Protein AF-A0A2U3KPJ3-F1 (afdb_monomer_lite)

pLDDT: mean 80.99, std 12.24, range [48.0, 96.44]

Foldseek 3Di:
DVVLVVVLVVLLVQLVVLLVQLVVCVVVVVDDDCVSCVSNVSSVVSNVVSVVVVVVCVVDPPPPPPPPPPVVVVVVVVVVVVVVVVVCVVVVVCVVPVDDDPDDDDLEAEQEQDDAQAAHHDPVSVVSVVVVVVVCVVVVNRHYAYDWAHDPNHNDTRHD

Organism: NCBI:txid2043169

Secondary structure (DSSP, 8-state):
-HHHHHHHHHHHHHHHHHHHHHHHHHHTT--S-HHHHHHHHHHHHHHHHHHHHHHHHHHS-TT----S-HHHHHHHHHHHHHHHHHHHHHHHHHHHT-PPPP----SEEEEE---EEBTEEPHHHHHHHHHHHHHHHH-TTSEEEEE----TTBSS----

Structure (mmCIF, N/CA/C/O backbone):
data_AF-A0A2U3KPJ3-F1
#
_entry.id   AF-A0A2U3KPJ3-F1
#
loop_
_atom_site.group_PDB
_atom_site.id
_atom_site.type_symbol
_atom_site.label_atom_id
_atom_site.label_alt_id
_atom_site.label_comp_id
_atom_site.label_asym_id
_atom_site.label_entity_id
_atom_site.label_seq_id
_atom_site.pdbx_PDB_ins_code
_atom_site.Cartn_x
_atom_site.Cartn_y
_atom_site.Cartn_z
_atom_site.occupancy
_atom_site.B_iso_or_equiv
_atom_site.auth_seq_id
_atom_site.auth_comp_id
_atom_site.auth_asym_id
_atom_site.auth_atom_id
_atom_site.pdbx_PDB_model_num
ATOM 1 N N . MET A 1 1 ? 31.734 3.841 -22.818 1.00 54.62 1 MET A N 1
ATOM 2 C CA . MET A 1 1 ? 31.312 2.418 -22.688 1.00 54.62 1 MET A CA 1
ATOM 3 C C . MET A 1 1 ? 30.934 1.977 -21.264 1.00 54.62 1 MET A C 1
ATOM 5 O O . MET A 1 1 ? 30.005 1.186 -21.157 1.00 54.62 1 MET A O 1
ATOM 9 N N . LYS A 1 2 ? 31.587 2.455 -20.186 1.00 59.06 2 LYS A N 1
ATOM 10 C CA . LYS A 1 2 ? 31.315 2.014 -18.794 1.00 59.06 2 LYS A CA 1
ATOM 11 C C . LYS A 1 2 ? 29.914 2.385 -18.261 1.00 59.06 2 LYS A C 1
ATOM 13 O O . LYS A 1 2 ? 29.227 1.516 -17.740 1.00 59.06 2 LYS A O 1
ATOM 18 N N . ILE A 1 3 ? 29.443 3.613 -18.499 1.00 65.12 3 ILE A N 1
ATOM 19 C CA . ILE A 1 3 ? 28.121 4.109 -18.045 1.00 65.12 3 ILE A CA 1
ATOM 20 C C . ILE A 1 3 ? 26.940 3.250 -18.523 1.00 65.12 3 ILE A C 1
ATOM 22 O O . ILE A 1 3 ? 26.064 2.910 -17.736 1.00 65.12 3 ILE A O 1
ATOM 26 N N . ASN A 1 4 ? 26.947 2.804 -19.783 1.00 67.25 4 ASN A N 1
ATOM 27 C CA . ASN A 1 4 ? 25.871 1.959 -20.315 1.00 67.25 4 ASN A CA 1
ATOM 28 C C . ASN A 1 4 ? 25.859 0.549 -19.706 1.00 67.25 4 ASN A C 1
ATOM 30 O O . ASN A 1 4 ? 24.809 -0.086 -19.687 1.00 67.25 4 ASN A O 1
ATOM 34 N N . ARG A 1 5 ? 27.012 0.047 -19.242 1.00 73.19 5 ARG A N 1
ATOM 35 C CA . ARG A 1 5 ? 27.104 -1.236 -18.533 1.00 73.19 5 ARG A CA 1
ATOM 36 C C . ARG A 1 5 ? 26.574 -1.110 -17.106 1.00 73.19 5 ARG A C 1
ATOM 38 O O . ARG A 1 5 ? 25.786 -1.953 -16.698 1.00 73.19 5 ARG A O 1
ATOM 45 N N . ILE A 1 6 ? 26.947 -0.039 -16.406 1.00 78.88 6 ILE A N 1
ATOM 46 C CA . ILE A 1 6 ? 26.490 0.244 -15.036 1.00 78.88 6 ILE A CA 1
ATOM 47 C C . ILE A 1 6 ? 24.970 0.441 -15.008 1.00 78.88 6 ILE A C 1
ATOM 49 O O . ILE A 1 6 ? 24.283 -0.235 -14.251 1.00 78.88 6 ILE A O 1
ATOM 53 N N . LEU A 1 7 ? 24.430 1.279 -15.902 1.00 77.00 7 LEU A N 1
ATOM 54 C CA . LEU A 1 7 ? 22.987 1.520 -15.997 1.00 77.00 7 LEU A CA 1
ATOM 55 C C . LEU A 1 7 ? 22.202 0.229 -16.269 1.00 77.00 7 LEU A C 1
ATOM 57 O O . LEU A 1 7 ? 21.131 0.018 -15.715 1.00 77.00 7 LEU A O 1
ATOM 61 N N . ARG A 1 8 ? 22.740 -0.657 -17.114 1.00 77.88 8 ARG A N 1
ATOM 62 C CA . ARG A 1 8 ? 22.111 -1.948 -17.404 1.00 77.88 8 ARG A CA 1
ATOM 63 C C . ARG A 1 8 ? 22.096 -2.863 -16.181 1.00 77.88 8 ARG A C 1
ATOM 65 O O . ARG A 1 8 ? 21.075 -3.489 -15.925 1.00 77.88 8 ARG A O 1
ATOM 72 N N . GLY A 1 9 ? 23.212 -2.924 -15.452 1.00 82.00 9 GLY A N 1
ATOM 73 C CA . GLY A 1 9 ? 23.305 -3.667 -14.196 1.00 82.00 9 GLY A CA 1
ATOM 74 C C . GLY A 1 9 ? 22.290 -3.168 -13.170 1.00 82.00 9 GLY A C 1
ATOM 75 O O . GLY A 1 9 ? 21.571 -3.976 -12.596 1.00 82.00 9 GLY A O 1
ATOM 76 N N . LEU A 1 10 ? 22.151 -1.846 -13.034 1.00 85.50 10 LEU A N 1
ATOM 77 C CA . LEU A 1 10 ? 21.177 -1.225 -12.136 1.00 85.50 10 LEU A CA 1
ATOM 78 C C . LEU A 1 10 ? 19.729 -1.584 -12.505 1.00 85.50 10 LEU A C 1
ATOM 80 O O . LEU A 1 10 ? 18.964 -1.980 -11.636 1.00 85.50 10 LEU A O 1
ATOM 84 N N . LEU A 1 11 ? 19.355 -1.496 -13.787 1.00 83.56 11 LEU A N 1
ATOM 85 C CA . LEU A 1 11 ? 17.999 -1.838 -14.242 1.00 83.56 11 LEU A CA 1
ATOM 86 C C . LEU A 1 11 ? 17.658 -3.316 -14.013 1.00 83.56 11 LEU A C 1
ATOM 88 O O . LEU A 1 11 ? 16.529 -3.630 -13.651 1.00 83.56 11 LEU A O 1
ATOM 92 N N . LEU A 1 12 ? 18.623 -4.218 -14.221 1.00 86.31 12 LEU A N 1
ATOM 93 C CA . LEU A 1 12 ? 18.435 -5.644 -13.942 1.00 86.31 12 LEU A CA 1
ATOM 94 C C . LEU A 1 12 ? 18.294 -5.900 -12.441 1.00 86.31 12 LEU A C 1
ATOM 96 O O . LEU A 1 12 ? 17.407 -6.641 -12.040 1.00 86.31 12 LEU A O 1
ATOM 100 N N . PHE A 1 13 ? 19.126 -5.258 -11.623 1.00 89.50 13 PHE A N 1
ATOM 101 C CA . PHE A 1 13 ? 19.066 -5.377 -10.170 1.00 89.50 13 PHE A CA 1
ATOM 102 C C . PHE A 1 13 ? 17.726 -4.880 -9.610 1.00 89.50 13 PHE A C 1
ATOM 104 O O . PHE A 1 13 ? 17.060 -5.616 -8.889 1.00 89.50 13 PHE A O 1
ATOM 111 N N . LEU A 1 14 ? 17.283 -3.685 -10.018 1.00 89.12 14 LEU A N 1
ATOM 112 C CA . LEU A 1 14 ? 15.977 -3.136 -9.635 1.00 89.12 14 LEU A CA 1
ATOM 113 C C . LEU A 1 14 ? 14.819 -4.024 -10.106 1.00 89.12 14 LEU A C 1
ATOM 115 O O . LEU A 1 14 ? 13.868 -4.236 -9.362 1.00 89.12 14 LEU A O 1
ATOM 119 N N . GLY A 1 15 ? 14.908 -4.575 -11.321 1.00 88.19 15 GLY A N 1
ATOM 120 C CA . GLY A 1 15 ? 13.882 -5.475 -11.836 1.00 88.19 15 GLY A CA 1
ATOM 121 C C . GLY A 1 15 ? 13.786 -6.793 -11.067 1.00 88.19 15 GLY A C 1
ATOM 122 O O . GLY A 1 15 ? 12.683 -7.256 -10.793 1.00 88.19 15 GLY A O 1
ATOM 123 N N . ILE A 1 16 ? 14.927 -7.371 -10.672 1.00 91.12 16 ILE A N 1
ATOM 124 C CA . ILE A 1 16 ? 14.974 -8.585 -9.844 1.00 91.12 16 ILE A CA 1
ATOM 125 C C . ILE A 1 16 ? 14.373 -8.310 -8.466 1.00 91.12 16 ILE A C 1
ATOM 127 O O . ILE A 1 16 ? 13.559 -9.103 -8.004 1.00 91.12 16 ILE A O 1
ATOM 131 N N . ILE A 1 17 ? 14.721 -7.181 -7.840 1.00 94.00 17 ILE A N 1
ATOM 132 C CA . ILE A 1 17 ? 14.147 -6.784 -6.547 1.00 94.00 17 ILE A CA 1
ATOM 133 C C . ILE A 1 17 ? 12.624 -6.682 -6.635 1.00 94.00 17 ILE A C 1
ATOM 135 O O . ILE A 1 17 ? 11.947 -7.254 -5.792 1.00 94.00 17 ILE A O 1
ATOM 139 N N . GLY A 1 18 ? 12.080 -6.022 -7.663 1.00 89.06 18 GLY A N 1
ATOM 140 C CA . GLY A 1 18 ? 10.627 -5.887 -7.819 1.00 89.06 18 GLY A CA 1
ATOM 141 C C . GLY A 1 18 ? 9.901 -7.227 -7.979 1.00 89.06 18 GLY A C 1
ATOM 142 O O . GLY A 1 18 ? 8.825 -7.418 -7.423 1.00 89.06 18 GLY A O 1
ATOM 143 N N . ILE A 1 19 ? 10.498 -8.186 -8.693 1.00 90.81 19 ILE A N 1
ATOM 144 C CA . ILE A 1 19 ? 9.932 -9.539 -8.829 1.00 90.81 19 ILE A CA 1
ATOM 145 C C . ILE A 1 19 ? 10.010 -10.307 -7.506 1.00 90.81 19 ILE A C 1
ATOM 147 O O . ILE A 1 19 ? 9.049 -10.985 -7.143 1.00 90.81 19 ILE A O 1
ATOM 151 N N . LEU A 1 20 ? 11.136 -10.209 -6.792 1.00 92.75 20 LEU A N 1
ATOM 152 C CA . LEU A 1 20 ? 11.305 -10.854 -5.490 1.00 92.75 20 LEU A CA 1
ATOM 153 C C . LEU A 1 20 ? 10.322 -10.302 -4.457 1.00 92.75 20 LEU A C 1
ATOM 155 O O . LEU A 1 20 ? 9.741 -11.085 -3.720 1.00 92.75 20 LEU A O 1
ATOM 159 N N . ASP A 1 21 ? 10.102 -8.989 -4.440 1.00 90.44 21 ASP A N 1
ATOM 160 C CA . ASP A 1 21 ? 9.124 -8.336 -3.570 1.00 90.44 21 ASP A CA 1
ATOM 161 C C . ASP A 1 21 ? 7.708 -8.883 -3.801 1.00 90.44 21 ASP A C 1
ATOM 163 O O . ASP A 1 21 ? 7.098 -9.421 -2.879 1.00 90.44 21 ASP A O 1
ATOM 167 N N . THR A 1 22 ? 7.229 -8.889 -5.051 1.00 89.62 22 THR A N 1
ATOM 168 C CA . THR A 1 22 ? 5.932 -9.494 -5.400 1.00 89.62 22 THR A CA 1
ATOM 169 C C . THR A 1 22 ? 5.857 -10.968 -5.007 1.00 89.62 22 THR A C 1
ATOM 171 O O . THR A 1 22 ? 4.838 -11.414 -4.482 1.00 89.62 22 THR A O 1
ATOM 174 N N . PHE A 1 23 ? 6.923 -11.739 -5.234 1.00 90.44 23 PHE A N 1
ATOM 175 C CA . PHE A 1 23 ? 6.951 -13.150 -4.861 1.00 90.44 23 PHE A CA 1
ATOM 176 C C . PHE A 1 23 ? 6.851 -13.342 -3.341 1.00 90.44 23 PHE A C 1
ATOM 178 O O . PHE A 1 23 ? 6.066 -14.167 -2.882 1.00 90.44 23 PHE A O 1
ATOM 185 N N . LEU A 1 24 ? 7.581 -12.546 -2.556 1.00 89.31 24 LEU A N 1
ATOM 186 C CA . LEU A 1 24 ? 7.507 -12.570 -1.096 1.00 89.31 24 LEU A CA 1
ATOM 187 C C . LEU A 1 24 ? 6.116 -12.160 -0.599 1.00 89.31 24 LEU A C 1
ATOM 189 O O . LEU A 1 24 ? 5.536 -12.866 0.220 1.00 89.31 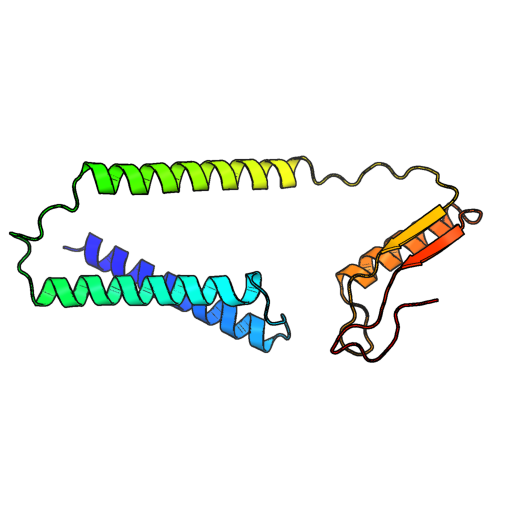24 LEU A O 1
ATOM 193 N N . LEU A 1 25 ? 5.541 -11.078 -1.126 1.00 86.12 25 LEU A N 1
ATOM 194 C CA . LEU A 1 25 ? 4.212 -10.603 -0.728 1.00 86.12 25 LEU A CA 1
ATOM 195 C C . LEU A 1 25 ? 3.108 -11.630 -1.012 1.00 86.12 25 LEU A C 1
ATOM 197 O O . LEU A 1 25 ? 2.187 -11.782 -0.210 1.00 86.12 25 LEU A O 1
ATOM 201 N N . LEU A 1 26 ? 3.214 -12.370 -2.119 1.00 84.69 26 LEU A N 1
ATOM 202 C CA . LEU A 1 26 ? 2.284 -13.456 -2.434 1.00 84.69 26 LEU A CA 1
ATOM 203 C C . LEU A 1 26 ? 2.449 -14.663 -1.496 1.00 84.69 26 LEU A C 1
ATOM 205 O O . LEU A 1 26 ? 1.456 -15.316 -1.185 1.00 84.69 26 LEU A O 1
ATOM 209 N N . LEU A 1 27 ? 3.666 -14.946 -1.016 1.00 85.12 27 LEU A N 1
ATOM 210 C CA . LEU A 1 27 ? 3.920 -16.021 -0.047 1.00 85.12 27 LEU A CA 1
ATOM 211 C C . LEU A 1 27 ? 3.448 -15.675 1.373 1.00 85.12 27 LEU A C 1
ATOM 213 O O . LEU A 1 27 ? 2.994 -16.559 2.094 1.00 85.12 27 LEU A O 1
ATOM 217 N N . TYR A 1 28 ? 3.526 -14.406 1.777 1.00 81.56 28 TYR A N 1
ATOM 218 C CA . TYR A 1 28 ? 3.128 -13.933 3.111 1.00 81.56 28 TYR A CA 1
ATOM 219 C C . TYR A 1 28 ? 1.620 -13.624 3.242 1.00 81.56 28 TYR A C 1
ATOM 221 O O . TYR A 1 28 ? 1.228 -12.824 4.087 1.00 81.56 28 TYR A O 1
ATOM 229 N N . ASN A 1 29 ? 0.756 -14.256 2.436 1.00 65.88 29 ASN A N 1
ATOM 230 C CA . ASN A 1 29 ? -0.702 -14.036 2.428 1.00 65.88 29 ASN A CA 1
ATOM 231 C C . ASN A 1 29 ? -1.138 -12.581 2.137 1.00 65.88 29 ASN A C 1
ATOM 233 O O . ASN A 1 29 ? -2.221 -12.172 2.545 1.00 65.88 29 ASN A O 1
ATOM 237 N N . GLY A 1 30 ? -0.356 -11.793 1.389 1.00 64.31 30 GLY A N 1
ATOM 238 C CA . GLY A 1 30 ? -0.684 -10.391 1.073 1.00 64.31 30 GLY A CA 1
ATOM 239 C C . GLY A 1 30 ? -1.907 -10.180 0.161 1.00 64.31 30 GLY A C 1
ATOM 240 O O . GLY A 1 30 ? -2.270 -9.039 -0.131 1.00 64.31 30 GLY A O 1
ATOM 241 N N . GLY A 1 31 ? -2.543 -11.260 -0.302 1.00 70.19 31 GLY A N 1
ATOM 242 C CA . GLY A 1 31 ? -3.633 -11.215 -1.271 1.00 70.19 31 GLY A CA 1
ATOM 243 C C . GLY A 1 31 ? -3.174 -10.811 -2.678 1.00 70.19 31 GLY A C 1
ATOM 244 O O . GLY A 1 31 ? -2.072 -10.297 -2.903 1.00 70.19 31 GLY A O 1
ATOM 245 N N . VAL A 1 32 ? -4.033 -11.059 -3.667 1.00 78.75 32 VAL A N 1
ATOM 246 C CA . VAL A 1 32 ? -3.783 -10.673 -5.062 1.00 78.75 32 VAL A CA 1
ATOM 247 C C . VAL A 1 32 ? -4.374 -9.288 -5.288 1.00 78.75 32 VAL A C 1
ATOM 249 O O . VAL A 1 32 ? -5.527 -9.145 -5.681 1.00 78.75 32 VAL A O 1
ATOM 252 N N . ASN A 1 33 ? -3.570 -8.264 -5.018 1.00 82.75 33 ASN A N 1
ATOM 253 C CA . ASN A 1 33 ? -3.958 -6.866 -5.113 1.00 82.75 33 ASN A CA 1
ATOM 254 C C . ASN A 1 33 ? -3.026 -6.125 -6.071 1.00 82.75 33 ASN A C 1
ATOM 256 O O . ASN A 1 33 ? -1.911 -6.557 -6.370 1.00 82.75 33 ASN A O 1
ATOM 260 N N . LEU A 1 34 ? -3.461 -4.950 -6.522 1.00 81.94 34 LEU A N 1
ATOM 261 C CA . LEU A 1 34 ? -2.654 -4.097 -7.395 1.00 81.94 34 LEU A CA 1
ATOM 262 C C . LEU A 1 34 ? -1.288 -3.781 -6.765 1.00 81.94 34 LEU A C 1
ATOM 264 O O . LEU A 1 34 ? -0.270 -3.888 -7.439 1.00 81.94 34 LEU A O 1
ATOM 268 N N . GLY A 1 35 ? -1.255 -3.499 -5.458 1.00 80.19 35 GLY A N 1
ATOM 269 C CA . GLY A 1 35 ? -0.017 -3.238 -4.719 1.00 80.19 35 GLY A CA 1
ATOM 270 C C . GLY A 1 35 ? 0.934 -4.436 -4.629 1.00 80.19 35 GLY A C 1
ATOM 271 O O . GLY A 1 35 ? 2.141 -4.232 -4.632 1.00 80.19 35 GLY A O 1
ATOM 272 N N . THR A 1 36 ? 0.423 -5.675 -4.613 1.00 85.00 36 THR A N 1
ATOM 273 C CA . THR A 1 36 ? 1.275 -6.874 -4.537 1.00 85.00 36 THR A CA 1
ATOM 274 C C . THR A 1 36 ? 1.826 -7.276 -5.903 1.00 85.00 36 THR A C 1
ATOM 276 O O . THR A 1 36 ? 2.964 -7.726 -5.993 1.00 85.00 36 THR A O 1
ATOM 279 N N . ILE A 1 37 ? 1.073 -7.062 -6.988 1.00 88.56 37 ILE A N 1
ATOM 280 C CA . ILE A 1 37 ? 1.466 -7.457 -8.353 1.00 88.56 37 ILE A CA 1
ATOM 281 C C . ILE A 1 37 ? 2.336 -6.398 -9.055 1.00 88.56 37 ILE A C 1
ATOM 283 O O . ILE A 1 37 ? 3.203 -6.733 -9.869 1.00 88.56 37 ILE A O 1
ATOM 287 N N . LEU A 1 38 ? 2.099 -5.114 -8.781 1.00 88.19 38 LEU A N 1
ATOM 288 C CA . LEU A 1 38 ? 2.694 -4.003 -9.530 1.00 88.19 38 LEU A CA 1
ATOM 289 C C . LEU A 1 38 ? 4.236 -3.966 -9.495 1.00 88.19 38 LEU A C 1
ATOM 291 O O . LEU A 1 38 ? 4.817 -3.781 -10.572 1.00 88.19 38 LEU A O 1
ATOM 295 N N . PRO A 1 39 ? 4.923 -4.198 -8.356 1.00 89.12 39 PRO A N 1
ATOM 296 C CA . PRO A 1 39 ? 6.388 -4.250 -8.314 1.00 89.12 39 PRO A CA 1
ATOM 297 C C . PRO A 1 39 ? 6.981 -5.292 -9.273 1.00 89.12 39 PRO A C 1
ATOM 299 O O . PRO A 1 39 ? 7.913 -4.991 -10.024 1.00 89.12 39 PRO A O 1
ATOM 3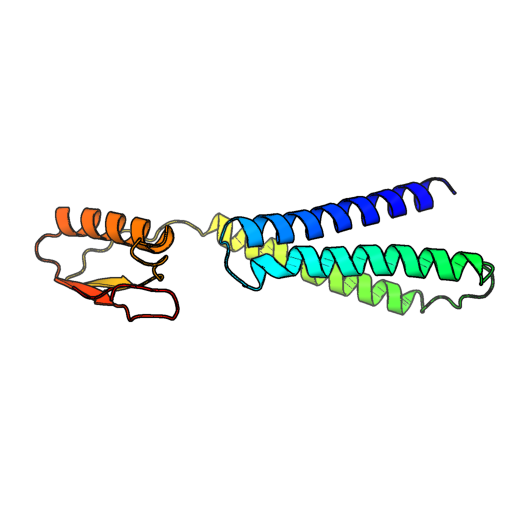02 N N . GLY A 1 40 ? 6.394 -6.489 -9.329 1.00 89.06 40 GLY A N 1
ATOM 303 C CA . GLY A 1 40 ? 6.821 -7.582 -10.197 1.00 89.06 40 GLY A CA 1
ATOM 304 C C . GLY A 1 40 ? 6.555 -7.317 -11.676 1.00 89.06 40 GLY A C 1
ATOM 305 O O . GLY A 1 40 ? 7.419 -7.593 -12.510 1.00 89.06 40 GLY A O 1
ATOM 306 N N . VAL A 1 41 ? 5.409 -6.716 -12.020 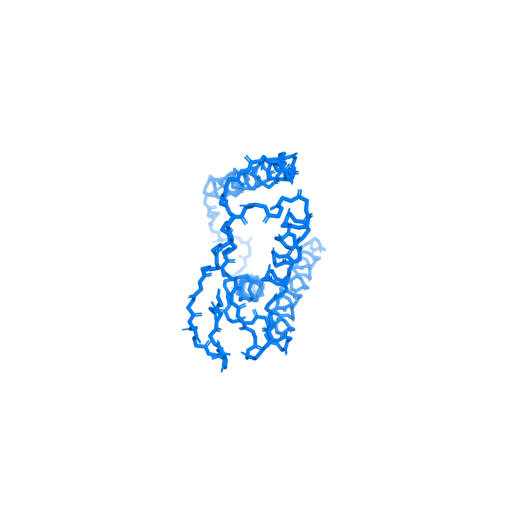1.00 88.12 41 VAL A N 1
ATOM 307 C CA . VAL A 1 41 ? 5.096 -6.318 -13.407 1.00 88.12 41 VAL A CA 1
ATOM 308 C C . VAL A 1 41 ? 6.079 -5.261 -13.903 1.00 88.12 41 VAL A C 1
ATOM 310 O O . VAL A 1 41 ? 6.668 -5.415 -14.977 1.00 88.12 41 VAL A O 1
ATOM 313 N N . VAL A 1 42 ? 6.310 -4.208 -13.113 1.00 88.06 42 VAL A N 1
ATOM 314 C CA . VAL A 1 42 ? 7.290 -3.164 -13.446 1.00 88.06 42 VAL A CA 1
ATOM 315 C C . VAL A 1 42 ? 8.692 -3.768 -13.542 1.00 88.06 42 VAL A C 1
ATOM 317 O O . VAL A 1 42 ? 9.408 -3.502 -14.509 1.00 88.06 42 VAL A O 1
ATOM 320 N N . GLY A 1 43 ? 9.069 -4.640 -12.604 1.00 87.44 43 GLY A N 1
ATOM 321 C CA . GLY A 1 43 ? 10.362 -5.318 -12.612 1.00 87.44 43 GLY A CA 1
ATOM 322 C C . GLY A 1 43 ? 10.587 -6.180 -13.858 1.00 87.44 43 GLY A C 1
ATOM 323 O O . GLY A 1 43 ? 11.638 -6.083 -14.500 1.00 87.44 43 GLY A O 1
ATOM 324 N N . GLY A 1 44 ? 9.575 -6.943 -14.277 1.00 86.50 44 GLY A N 1
ATOM 325 C CA . GLY A 1 44 ? 9.595 -7.725 -15.514 1.00 86.50 44 GLY A CA 1
ATOM 326 C C . GLY A 1 44 ? 9.758 -6.855 -16.764 1.00 86.50 44 GLY A C 1
ATOM 327 O O . GLY A 1 44 ? 10.610 -7.140 -17.612 1.00 86.50 44 GLY A O 1
ATOM 328 N N . LEU A 1 45 ? 9.014 -5.747 -16.858 1.00 86.25 45 LEU A N 1
ATOM 329 C CA . LEU A 1 45 ? 9.136 -4.787 -17.961 1.00 86.25 45 LEU A CA 1
ATOM 330 C C . LEU A 1 45 ? 10.533 -4.151 -18.024 1.00 86.25 45 LEU A C 1
ATOM 332 O O . LEU A 1 45 ? 11.089 -4.004 -19.115 1.00 86.25 45 LEU A O 1
ATOM 336 N N . LEU A 1 46 ? 11.142 -3.827 -16.877 1.00 84.69 46 LEU A N 1
ATOM 337 C CA . LEU A 1 46 ? 12.503 -3.281 -16.812 1.00 84.69 46 LEU A CA 1
ATOM 338 C C . LEU A 1 46 ? 13.556 -4.283 -17.313 1.00 84.69 46 LEU A C 1
ATOM 340 O O . LEU A 1 46 ? 14.455 -3.908 -18.078 1.00 84.69 46 LEU A O 1
ATOM 344 N N . ILE A 1 47 ? 13.437 -5.562 -16.942 1.00 83.75 47 ILE A N 1
ATOM 345 C CA . ILE A 1 47 ? 14.341 -6.629 -17.402 1.00 83.75 47 ILE A CA 1
ATOM 346 C C . ILE A 1 47 ? 14.176 -6.875 -18.906 1.00 83.75 47 ILE A C 1
ATOM 348 O O . ILE A 1 47 ? 15.178 -6.964 -19.631 1.00 83.75 47 ILE A O 1
ATOM 352 N N . LEU A 1 48 ? 12.933 -6.934 -19.394 1.00 80.31 48 LEU A N 1
ATOM 353 C CA . LEU A 1 48 ? 12.621 -7.072 -20.819 1.00 80.31 48 LEU A CA 1
ATOM 354 C C . LEU A 1 48 ? 13.203 -5.903 -21.619 1.00 80.31 48 LEU A C 1
ATOM 356 O O . LEU A 1 48 ? 13.948 -6.119 -22.575 1.00 80.31 48 LEU A O 1
ATOM 360 N N . TRP A 1 49 ? 12.968 -4.663 -21.184 1.00 76.38 49 TRP A N 1
ATOM 361 C CA . TRP A 1 49 ? 13.496 -3.460 -21.831 1.00 76.38 49 TRP A CA 1
ATOM 362 C C . TRP A 1 49 ? 15.032 -3.439 -21.873 1.00 76.38 49 TRP A C 1
ATOM 364 O O . TRP A 1 49 ? 15.643 -3.109 -22.897 1.00 76.38 49 TRP A O 1
ATOM 374 N N . SER A 1 50 ? 15.681 -3.842 -20.776 1.00 73.62 50 SER A N 1
ATOM 375 C CA . SER A 1 50 ? 17.142 -3.965 -20.669 1.00 73.62 50 SER A CA 1
ATOM 376 C C . SER A 1 50 ? 17.720 -5.025 -21.619 1.00 73.62 50 SER A C 1
ATOM 378 O O . SER A 1 50 ? 18.810 -4.848 -22.182 1.00 73.62 50 SER A O 1
ATOM 380 N N . SER A 1 51 ? 16.992 -6.121 -21.829 1.00 70.56 51 SER A N 1
ATOM 381 C CA . SER A 1 51 ? 17.395 -7.241 -22.686 1.00 70.56 51 SER A CA 1
ATOM 382 C C . SER A 1 51 ? 17.165 -6.953 -24.169 1.00 70.56 51 SER A C 1
ATOM 384 O O . SER A 1 51 ? 18.087 -7.130 -24.968 1.00 70.56 51 SER A O 1
ATOM 386 N N . VAL A 1 52 ? 16.007 -6.394 -24.531 1.00 68.88 52 VAL A N 1
ATOM 387 C CA . VAL A 1 52 ? 15.659 -5.992 -25.904 1.00 68.88 52 VAL A CA 1
ATOM 388 C C . VAL A 1 52 ? 16.636 -4.935 -26.423 1.00 68.88 52 VAL A C 1
ATOM 390 O O . VAL A 1 52 ? 17.227 -5.096 -27.490 1.00 68.88 52 VAL A O 1
ATOM 393 N N . LYS A 1 53 ? 16.920 -3.888 -25.638 1.00 67.00 53 LYS A N 1
ATOM 394 C CA . LYS A 1 53 ? 17.853 -2.818 -26.037 1.00 67.00 53 LYS A CA 1
ATOM 395 C C . LYS A 1 53 ? 19.281 -3.321 -26.275 1.00 67.00 53 LYS A C 1
ATOM 397 O O . LYS A 1 53 ? 20.013 -2.756 -27.088 1.00 67.00 53 LYS A O 1
ATOM 402 N N . ALA A 1 54 ? 19.699 -4.364 -25.564 1.00 63.09 54 ALA A N 1
ATOM 403 C CA . ALA A 1 54 ? 21.014 -4.968 -25.736 1.00 63.09 54 ALA A CA 1
ATOM 404 C C . ALA A 1 54 ? 21.074 -5.956 -26.904 1.00 63.09 54 ALA A C 1
ATOM 406 O O . ALA A 1 54 ? 22.085 -5.994 -27.604 1.00 63.09 54 ALA A O 1
ATOM 407 N N . PHE A 1 55 ? 19.996 -6.708 -27.131 1.00 62.25 55 PHE A N 1
ATOM 408 C CA . PHE A 1 55 ? 19.849 -7.602 -28.274 1.00 62.25 55 PHE A CA 1
ATOM 409 C C . PHE A 1 55 ? 19.853 -6.812 -29.591 1.00 62.25 55 PHE A C 1
ATOM 411 O O . PHE A 1 55 ? 20.679 -7.071 -30.463 1.00 62.25 55 PHE A O 1
ATOM 418 N N . PHE A 1 56 ? 19.050 -5.748 -29.687 1.00 58.66 56 PHE A N 1
ATOM 419 C CA . PHE A 1 56 ? 19.018 -4.876 -30.867 1.00 58.66 56 PHE A CA 1
ATOM 420 C C . PHE A 1 56 ? 20.342 -4.135 -31.114 1.00 58.66 56 PHE A C 1
ATOM 422 O O . PHE A 1 56 ? 20.734 -3.959 -32.263 1.00 58.66 56 PHE A O 1
ATOM 429 N N . ARG A 1 57 ? 21.093 -3.765 -30.065 1.00 60.88 57 ARG A N 1
ATOM 430 C CA . ARG A 1 57 ? 22.447 -3.186 -30.208 1.00 60.88 57 ARG A CA 1
ATOM 431 C C . ARG A 1 57 ? 23.478 -4.151 -30.798 1.00 60.88 57 ARG A C 1
ATOM 433 O O . ARG A 1 57 ? 24.486 -3.684 -31.317 1.00 60.88 57 ARG A O 1
ATOM 440 N N . LYS A 1 58 ? 23.264 -5.465 -30.670 1.00 60.06 58 LYS A N 1
ATOM 441 C CA . LYS A 1 58 ? 24.157 -6.494 -31.224 1.00 60.06 58 LYS A CA 1
ATOM 442 C C . LYS A 1 58 ? 23.929 -6.693 -32.727 1.00 60.06 58 LYS A C 1
ATOM 444 O O . LYS A 1 58 ? 24.880 -7.005 -33.431 1.00 60.06 58 LYS A O 1
ATOM 449 N N . PHE A 1 59 ? 22.700 -6.480 -33.200 1.00 57.78 59 PHE A N 1
ATOM 450 C CA . PHE A 1 59 ? 22.312 -6.656 -34.605 1.00 57.78 59 PHE A CA 1
ATOM 451 C C . PHE A 1 59 ? 22.281 -5.352 -35.418 1.00 57.78 59 PHE A C 1
ATOM 453 O O . PHE A 1 59 ? 22.420 -5.400 -36.635 1.00 57.78 59 PHE A O 1
ATOM 460 N N . VAL A 1 60 ? 22.146 -4.186 -34.775 1.00 55.22 60 VAL A N 1
ATOM 461 C CA . VAL A 1 60 ? 22.108 -2.879 -35.451 1.00 55.22 60 VAL A CA 1
ATOM 462 C C . VAL A 1 60 ? 23.301 -2.020 -34.999 1.00 55.22 60 VAL A C 1
ATOM 464 O O . VAL A 1 60 ? 23.315 -1.557 -33.852 1.00 55.22 60 VAL A O 1
ATOM 467 N N . PRO A 1 61 ? 24.305 -1.766 -35.868 1.00 51.62 61 PRO A N 1
ATOM 468 C CA . PRO A 1 61 ? 25.380 -0.826 -35.570 1.00 51.62 61 PRO A CA 1
ATOM 469 C C . PRO A 1 61 ? 24.797 0.560 -35.259 1.00 51.62 61 PRO A C 1
ATOM 471 O O . PRO A 1 61 ? 23.886 1.029 -35.944 1.00 51.62 61 PRO A O 1
ATOM 474 N N . MET A 1 62 ? 25.318 1.223 -34.219 1.00 51.94 62 MET A N 1
ATOM 475 C CA . MET A 1 62 ? 24.865 2.528 -33.701 1.00 51.94 62 MET A CA 1
ATOM 476 C C . MET A 1 62 ? 25.150 3.704 -34.663 1.00 51.94 62 MET A C 1
ATOM 478 O O . MET A 1 62 ? 25.817 4.662 -34.289 1.00 51.94 62 MET A O 1
ATOM 482 N N . GLY A 1 63 ? 24.658 3.635 -35.900 1.00 50.75 63 GLY A N 1
ATOM 483 C CA . GLY A 1 63 ? 24.800 4.681 -36.916 1.00 50.75 63 GLY A CA 1
ATOM 484 C C . GLY A 1 63 ? 23.507 5.059 -37.643 1.00 50.75 63 GLY A C 1
ATOM 485 O O . GLY A 1 63 ? 23.471 6.110 -38.268 1.00 50.75 63 GLY A O 1
ATOM 486 N N . LYS A 1 64 ? 22.435 4.254 -37.567 1.00 48.38 64 LYS A N 1
ATOM 487 C CA . LYS A 1 64 ? 21.155 4.544 -38.254 1.00 48.38 64 LYS A CA 1
ATOM 488 C C . LYS A 1 64 ? 19.912 4.072 -37.492 1.00 48.38 64 LYS A C 1
ATOM 490 O O . LYS A 1 64 ? 18.899 3.740 -38.094 1.00 48.38 64 LYS A O 1
ATOM 495 N N . ILE A 1 65 ? 19.954 4.057 -36.160 1.00 50.34 65 ILE A N 1
ATOM 496 C CA . ILE A 1 65 ? 18.699 4.075 -35.400 1.00 50.34 65 ILE A CA 1
ATOM 497 C C . ILE A 1 65 ? 18.286 5.541 -35.430 1.00 50.34 65 ILE A C 1
ATOM 499 O O . ILE A 1 65 ? 18.876 6.344 -34.706 1.00 50.34 65 ILE A O 1
ATOM 503 N N . GLY A 1 66 ? 17.386 5.913 -36.349 1.00 48.00 66 GLY A N 1
ATOM 504 C CA . GLY A 1 66 ? 16.855 7.274 -36.399 1.00 48.00 66 GLY A CA 1
ATOM 505 C C . GLY A 1 66 ? 16.479 7.680 -34.976 1.00 48.00 66 GLY A C 1
ATOM 506 O O . GLY A 1 66 ? 15.861 6.865 -34.281 1.00 48.00 66 GLY A O 1
ATOM 507 N N . PRO A 1 67 ? 16.922 8.847 -34.473 1.00 50.72 67 PRO A N 1
ATOM 508 C CA . PRO A 1 67 ? 16.534 9.258 -33.142 1.00 50.72 67 PRO A CA 1
ATOM 509 C C . PRO A 1 67 ? 15.015 9.267 -33.161 1.00 50.72 67 PRO A C 1
ATOM 511 O O . PRO A 1 67 ? 14.410 10.052 -33.888 1.00 50.72 67 PRO A O 1
ATOM 514 N N . TRP A 1 68 ? 14.393 8.368 -32.402 1.00 50.44 68 TRP A N 1
ATOM 515 C CA . TRP A 1 68 ? 13.028 8.585 -31.959 1.00 50.44 68 TRP A CA 1
ATOM 516 C C . TRP A 1 68 ? 13.034 10.021 -31.443 1.00 50.44 68 TRP A C 1
ATOM 518 O O . TRP A 1 68 ? 13.873 10.310 -30.582 1.00 50.44 68 TRP A O 1
ATOM 528 N N . SER A 1 69 ? 12.330 10.922 -32.150 1.00 57.75 69 SER A N 1
ATOM 529 C CA . SER A 1 69 ? 12.776 12.316 -32.304 1.00 57.75 69 SER A CA 1
ATOM 530 C C . SER A 1 69 ? 13.205 12.888 -30.957 1.00 57.75 69 SER A C 1
ATOM 532 O O . SER A 1 69 ? 12.569 12.621 -29.936 1.00 57.75 69 SER A O 1
ATOM 534 N N . SER A 1 70 ? 14.306 13.641 -30.907 1.00 60.88 70 SER A N 1
ATOM 535 C CA . SER A 1 70 ? 14.773 14.255 -29.653 1.00 60.88 70 SER A CA 1
ATOM 536 C C . SER A 1 70 ? 13.631 14.944 -28.890 1.00 60.88 70 SER A C 1
ATOM 538 O O . SER A 1 70 ? 13.609 14.882 -27.662 1.00 60.88 70 SER A O 1
ATOM 540 N N . LYS A 1 71 ? 12.645 15.471 -29.633 1.00 68.56 71 LYS A N 1
ATOM 541 C CA . LYS A 1 71 ? 11.357 15.987 -29.160 1.00 68.56 71 LYS A CA 1
ATOM 542 C C . LYS A 1 71 ? 10.459 14.927 -28.507 1.00 68.56 71 LYS A C 1
ATOM 544 O O . LYS A 1 71 ? 10.034 15.137 -27.383 1.00 68.56 71 LYS A O 1
ATOM 549 N N . ALA A 1 72 ? 10.195 13.783 -29.139 1.00 71.50 72 ALA A N 1
ATOM 550 C CA . ALA A 1 72 ? 9.393 12.703 -28.546 1.00 71.50 72 ALA A CA 1
ATOM 551 C C . ALA A 1 72 ? 9.999 12.191 -27.229 1.00 71.50 72 ALA A C 1
ATOM 553 O O . ALA A 1 72 ? 9.294 12.018 -26.237 1.00 71.50 72 ALA A O 1
ATOM 554 N N . ARG A 1 73 ? 11.328 12.032 -27.180 1.00 69.44 73 ARG A N 1
ATOM 555 C CA . ARG A 1 73 ? 12.031 11.667 -25.941 1.00 69.44 73 ARG A CA 1
ATOM 556 C C . ARG A 1 73 ? 11.898 12.743 -24.858 1.00 69.44 73 ARG A C 1
ATOM 558 O O . ARG A 1 73 ? 11.733 12.396 -23.694 1.00 69.44 73 ARG A O 1
ATOM 565 N N . GLN A 1 74 ? 11.987 14.020 -25.230 1.00 72.62 74 GLN A N 1
ATOM 566 C CA . GLN A 1 74 ? 11.770 15.136 -24.305 1.00 72.62 74 GLN A CA 1
ATOM 567 C C . GLN A 1 74 ? 10.339 15.141 -23.770 1.00 72.62 74 GLN A C 1
ATOM 569 O O . GLN A 1 74 ? 10.171 15.217 -22.564 1.00 72.62 74 GLN A O 1
ATOM 574 N N . VAL A 1 75 ? 9.332 14.966 -24.630 1.00 78.62 75 VAL A N 1
ATOM 575 C CA . VAL A 1 75 ? 7.918 14.919 -24.226 1.00 78.62 75 VAL A CA 1
ATOM 576 C C . VAL A 1 75 ? 7.667 13.795 -23.224 1.00 78.62 75 VAL A C 1
ATOM 578 O O . VAL A 1 75 ? 7.093 14.044 -22.170 1.00 78.62 75 VAL A O 1
ATOM 581 N N . VAL A 1 76 ? 8.149 12.579 -23.496 1.00 74.88 76 VAL A N 1
ATOM 582 C CA . VAL A 1 76 ? 7.996 11.447 -22.565 1.00 74.88 76 VAL A CA 1
ATOM 583 C C . VAL A 1 76 ? 8.674 11.733 -21.222 1.00 74.88 76 VAL A C 1
ATOM 585 O O . VAL A 1 76 ? 8.092 11.468 -20.174 1.00 74.88 76 VAL A O 1
ATOM 588 N N . PHE A 1 77 ? 9.882 12.303 -21.236 1.00 75.50 77 PHE A N 1
ATOM 589 C CA . PHE A 1 77 ? 10.592 12.652 -20.004 1.00 75.50 77 PHE A CA 1
ATOM 590 C C . PHE A 1 77 ? 9.886 13.769 -19.223 1.00 75.50 77 PHE A C 1
ATOM 592 O O . PHE A 1 77 ? 9.773 13.682 -18.005 1.00 75.50 77 PHE A O 1
ATOM 599 N N . SER A 1 78 ? 9.368 14.786 -19.913 1.00 79.56 78 SER A N 1
ATOM 600 C CA . SER A 1 78 ? 8.580 15.862 -19.311 1.00 79.56 78 SER A CA 1
ATOM 601 C C . SER A 1 78 ? 7.293 15.334 -18.682 1.00 79.56 78 SER A C 1
ATOM 603 O O . SER A 1 78 ? 7.000 15.689 -17.547 1.00 79.56 78 SER A O 1
ATOM 605 N N . LEU A 1 79 ? 6.559 14.449 -19.363 1.00 80.31 79 LEU A N 1
ATOM 606 C CA . LEU A 1 79 ? 5.352 13.819 -18.815 1.00 80.31 79 LEU A CA 1
ATOM 607 C C . LEU A 1 79 ? 5.663 12.968 -17.581 1.00 80.31 79 LEU A C 1
ATOM 609 O O . LEU A 1 79 ? 4.955 13.063 -16.582 1.00 80.31 79 LEU A O 1
ATOM 613 N N . PHE A 1 80 ? 6.744 12.185 -17.622 1.00 81.19 80 PHE A N 1
ATOM 614 C CA . PHE A 1 80 ? 7.204 11.429 -16.459 1.00 81.19 80 PHE A CA 1
ATOM 615 C C . PHE A 1 80 ? 7.543 12.352 -15.283 1.00 81.19 80 PHE A C 1
ATOM 617 O O . PHE A 1 80 ? 7.129 12.084 -14.161 1.00 81.19 80 PHE A O 1
ATOM 624 N N . LEU A 1 81 ? 8.257 13.455 -15.534 1.00 84.00 81 LEU A N 1
ATOM 625 C CA . LEU A 1 81 ? 8.636 14.405 -14.490 1.00 84.00 81 LEU A CA 1
ATOM 626 C C . LEU A 1 81 ? 7.414 15.108 -13.885 1.00 84.00 81 LEU A C 1
ATOM 628 O O . LEU A 1 81 ? 7.349 15.259 -12.672 1.00 84.00 81 LEU A O 1
ATOM 632 N N . ILE A 1 82 ? 6.430 15.483 -14.708 1.00 91.00 82 ILE A N 1
ATOM 633 C CA . ILE A 1 82 ? 5.151 16.037 -14.240 1.00 91.00 82 ILE A CA 1
ATOM 634 C C . ILE A 1 82 ? 4.422 15.019 -13.358 1.00 91.00 82 ILE A C 1
ATOM 636 O O . ILE A 1 82 ? 3.987 15.367 -12.264 1.00 91.00 82 ILE A O 1
ATOM 640 N N . GLY A 1 83 ? 4.331 13.760 -13.799 1.00 84.56 83 GLY A N 1
ATOM 641 C CA . GLY A 1 83 ? 3.730 12.685 -13.009 1.00 84.56 83 GLY A CA 1
ATOM 642 C C . GLY A 1 83 ? 4.452 12.465 -11.679 1.00 84.56 83 GLY A C 1
ATOM 643 O O . GLY A 1 83 ? 3.803 12.360 -10.644 1.00 84.56 83 GLY A O 1
ATOM 644 N N . LEU A 1 84 ? 5.788 12.477 -11.685 1.00 85.12 84 LEU A N 1
ATOM 645 C CA . LEU A 1 84 ? 6.601 12.343 -10.477 1.00 85.12 84 LEU A CA 1
ATOM 646 C C . LEU A 1 84 ? 6.388 13.514 -9.511 1.00 85.12 84 LEU A C 1
ATOM 648 O O . LEU A 1 84 ? 6.212 13.289 -8.320 1.00 85.12 84 LEU A O 1
ATOM 652 N N . ILE A 1 85 ? 6.373 14.753 -10.011 1.00 93.06 85 ILE A N 1
ATOM 653 C CA . ILE A 1 85 ? 6.091 15.938 -9.189 1.00 93.06 85 ILE A CA 1
ATOM 654 C C . ILE A 1 85 ? 4.683 15.840 -8.600 1.00 93.06 85 ILE A C 1
ATOM 656 O O . ILE A 1 85 ? 4.519 16.036 -7.402 1.00 93.06 85 ILE A O 1
ATOM 660 N N . SER A 1 86 ? 3.680 15.488 -9.410 1.00 94.38 86 SER A N 1
ATOM 661 C CA . SER A 1 86 ? 2.305 15.302 -8.938 1.00 94.38 86 SER A CA 1
ATOM 662 C C . SER A 1 86 ? 2.222 14.239 -7.847 1.00 94.38 86 SER A C 1
ATOM 664 O O . SER A 1 86 ? 1.569 14.465 -6.835 1.00 94.38 86 SER A O 1
ATOM 666 N N . PHE A 1 87 ? 2.889 13.099 -8.033 1.00 91.50 87 PHE A N 1
ATOM 667 C CA . PHE A 1 87 ? 2.941 12.029 -7.042 1.00 91.50 87 PHE A CA 1
ATOM 668 C C . PHE A 1 87 ? 3.571 12.516 -5.732 1.00 91.50 87 PHE A C 1
ATOM 670 O O . PHE A 1 87 ? 2.960 12.384 -4.679 1.00 91.50 87 PHE A O 1
ATOM 677 N N . LEU A 1 88 ? 4.737 13.169 -5.795 1.00 94.38 88 LEU A N 1
ATOM 678 C CA . LEU A 1 88 ? 5.413 13.712 -4.611 1.00 94.38 88 LEU A CA 1
ATOM 679 C C . LEU A 1 88 ? 4.576 14.776 -3.886 1.00 94.38 88 LEU A C 1
ATOM 681 O O . LEU A 1 88 ? 4.589 14.822 -2.660 1.00 94.38 88 LEU A O 1
ATOM 685 N N . VAL A 1 89 ? 3.846 15.620 -4.621 1.00 96.44 89 VAL A N 1
ATOM 686 C CA . VAL A 1 89 ? 2.946 16.625 -4.036 1.00 96.44 89 VAL A CA 1
ATOM 687 C C . VAL A 1 89 ? 1.768 15.956 -3.335 1.00 96.44 89 VAL A C 1
ATOM 689 O O . VAL A 1 89 ? 1.452 16.334 -2.211 1.00 96.44 89 VAL A O 1
ATOM 692 N N . VAL A 1 90 ? 1.127 14.966 -3.962 1.00 94.25 90 VAL A N 1
ATOM 693 C CA . VAL A 1 90 ? -0.012 14.250 -3.369 1.00 94.25 90 VAL A CA 1
ATOM 694 C C . VAL A 1 90 ? 0.426 13.483 -2.123 1.00 94.25 90 VAL A C 1
ATOM 696 O O . VAL A 1 90 ? -0.138 13.704 -1.057 1.00 94.25 90 VAL A O 1
ATOM 699 N N . GLU A 1 91 ? 1.473 12.663 -2.222 1.00 92.88 91 GLU A N 1
ATOM 700 C CA . GLU A 1 91 ? 2.017 11.903 -1.089 1.00 92.88 91 GLU A CA 1
ATOM 701 C C . GLU A 1 91 ? 2.497 12.825 0.037 1.00 92.88 91 GLU A C 1
ATOM 703 O O . GLU A 1 91 ? 2.170 12.619 1.203 1.00 92.88 91 GLU A O 1
ATOM 708 N N . GLY A 1 92 ? 3.220 13.897 -0.304 1.00 94.94 92 GLY A N 1
ATOM 709 C CA . GLY A 1 92 ? 3.670 14.889 0.669 1.00 94.94 92 GLY A CA 1
ATOM 710 C C . GLY A 1 92 ? 2.501 15.550 1.399 1.00 94.94 92 GLY A C 1
ATOM 711 O O . GLY A 1 92 ? 2.543 15.706 2.617 1.00 94.94 92 GLY A O 1
ATOM 712 N N . THR A 1 93 ? 1.431 15.880 0.672 1.00 93.19 93 THR A N 1
ATOM 713 C CA . THR A 1 93 ? 0.200 16.448 1.240 1.00 93.19 93 THR A CA 1
ATOM 714 C C . THR A 1 93 ? -0.479 15.447 2.173 1.00 93.19 93 THR A C 1
ATOM 716 O O . THR A 1 93 ? -0.812 15.803 3.299 1.00 93.19 93 THR A O 1
ATOM 719 N N . ILE A 1 94 ? -0.629 14.187 1.753 1.00 92.50 94 ILE A N 1
ATOM 720 C CA . ILE A 1 94 ? -1.206 13.121 2.585 1.00 92.50 94 ILE A CA 1
ATOM 721 C C . ILE A 1 94 ? -0.421 12.986 3.889 1.00 92.50 94 ILE A C 1
ATOM 723 O O . ILE A 1 94 ? -1.024 12.973 4.954 1.00 92.50 94 ILE A O 1
ATOM 727 N N . ILE A 1 95 ? 0.912 12.950 3.827 1.00 92.19 95 ILE A N 1
ATOM 728 C CA . ILE A 1 95 ? 1.760 12.810 5.016 1.00 92.19 95 ILE A CA 1
ATOM 729 C C . ILE A 1 95 ? 1.618 14.026 5.938 1.00 92.19 95 ILE A C 1
ATOM 731 O O . ILE A 1 95 ? 1.397 13.857 7.137 1.00 92.19 95 ILE A O 1
ATOM 735 N N . ILE A 1 96 ? 1.709 15.246 5.399 1.00 92.62 96 ILE A N 1
ATOM 736 C CA . ILE A 1 96 ? 1.623 16.488 6.187 1.00 92.62 96 ILE A CA 1
ATOM 737 C C . ILE A 1 96 ? 0.266 16.606 6.890 1.00 92.62 96 ILE A C 1
ATOM 739 O O . ILE A 1 96 ? 0.210 16.998 8.055 1.00 92.62 96 ILE A O 1
ATOM 743 N N . TYR A 1 97 ? -0.815 16.240 6.203 1.00 89.19 97 TYR A N 1
ATOM 744 C CA . TYR A 1 97 ? -2.181 16.351 6.713 1.00 89.19 97 TYR A CA 1
ATOM 745 C C . TYR A 1 97 ? -2.739 15.032 7.269 1.00 89.19 97 TYR A C 1
ATOM 747 O O . TYR A 1 97 ? -3.933 14.947 7.529 1.00 89.19 97 TYR A O 1
ATOM 755 N N . SER A 1 98 ? -1.898 14.024 7.526 1.00 85.94 98 SER A N 1
ATOM 756 C CA . SER A 1 98 ? -2.301 12.722 8.099 1.00 85.94 98 SER A CA 1
ATOM 757 C C . SER A 1 98 ? -2.675 12.770 9.590 1.00 85.94 98 SER A C 1
ATOM 759 O O . SER A 1 98 ? -2.681 11.746 10.275 1.00 85.94 98 SER A O 1
ATOM 761 N N . GLN A 1 99 ? -2.976 13.955 10.122 1.00 82.31 99 GLN A N 1
ATOM 762 C CA . GLN A 1 99 ? -3.341 14.111 11.523 1.00 82.31 99 GLN A CA 1
ATOM 763 C C . GLN A 1 99 ? -4.726 13.502 11.772 1.00 82.31 99 GLN A C 1
ATOM 765 O O . GLN A 1 99 ? -5.640 13.736 10.980 1.00 82.31 99 GLN A O 1
ATOM 770 N N . PRO A 1 100 ? -4.906 12.726 12.855 1.00 75.62 100 PRO A N 1
ATOM 771 C CA . PRO A 1 100 ? -6.224 12.245 13.221 1.00 75.62 100 PRO A CA 1
ATOM 772 C C . PRO A 1 100 ? -7.121 13.436 13.559 1.00 75.62 100 PRO A C 1
ATOM 774 O O . PRO A 1 100 ? -6.717 14.321 14.317 1.00 75.62 100 PRO A O 1
ATOM 777 N N . ASP A 1 101 ? -8.338 13.429 13.016 1.00 77.88 101 ASP A N 1
ATOM 778 C CA . ASP A 1 101 ? -9.347 14.422 13.369 1.00 77.88 101 ASP A CA 1
ATOM 779 C C . ASP A 1 101 ? -9.566 14.443 14.890 1.00 77.88 101 ASP A C 1
ATOM 781 O O . ASP A 1 101 ? -9.471 13.395 15.552 1.00 77.88 101 ASP A O 1
ATOM 785 N N . PRO A 1 102 ? -9.852 15.625 15.467 1.00 78.50 102 PRO A N 1
ATOM 786 C CA . PRO A 1 102 ? -10.183 15.719 16.876 1.00 78.50 102 PRO A CA 1
ATOM 787 C C . PRO A 1 102 ? -11.380 14.819 17.174 1.00 78.50 102 PRO A C 1
ATOM 789 O O . PRO A 1 102 ? -12.355 14.771 16.424 1.00 78.50 102 PRO A O 1
ATOM 792 N N . VAL A 1 103 ? -11.294 14.095 18.286 1.00 75.69 103 VAL A N 1
ATOM 793 C CA . VAL A 1 103 ? -12.381 13.236 18.745 1.00 75.69 103 VAL A CA 1
ATOM 794 C C . VAL A 1 103 ? -13.564 14.132 19.111 1.00 75.69 103 VAL A C 1
ATOM 796 O O . VAL A 1 103 ? -13.474 14.926 20.045 1.00 75.69 103 VAL A O 1
ATOM 799 N N . VAL A 1 104 ? -14.651 14.027 18.347 1.00 82.00 104 VAL A N 1
ATOM 800 C CA . VAL A 1 104 ? -15.897 14.761 18.590 1.00 82.00 104 VAL A CA 1
ATOM 801 C C . VAL A 1 104 ? -16.820 13.894 19.442 1.00 82.00 104 VAL A C 1
ATOM 803 O O . VAL A 1 104 ? -16.928 12.685 19.218 1.00 82.00 104 VAL A O 1
ATOM 806 N N . GLU A 1 105 ? -17.490 14.500 20.419 1.00 86.06 105 GLU A N 1
ATOM 807 C CA . GLU A 1 105 ? -18.571 13.830 21.143 1.00 86.06 105 GLU A CA 1
ATOM 808 C C . GLU A 1 105 ? -19.745 13.583 20.191 1.00 86.06 105 GLU A C 1
ATOM 810 O O . GLU A 1 105 ? -20.251 14.506 19.553 1.00 86.06 105 GLU A O 1
ATOM 815 N N . ALA A 1 106 ? -20.154 12.327 20.067 1.00 87.62 106 ALA A N 1
ATOM 816 C CA . ALA A 1 106 ? -21.186 11.889 19.150 1.00 87.62 106 ALA A CA 1
ATOM 817 C C . ALA A 1 106 ? -22.098 10.880 19.849 1.00 87.62 106 ALA A C 1
ATOM 819 O O . ALA A 1 106 ? -21.636 9.969 20.534 1.00 87.62 106 ALA A O 1
ATOM 820 N N . ASP A 1 107 ? -23.404 11.007 19.619 1.00 92.31 107 ASP A N 1
ATOM 821 C CA . ASP A 1 107 ? -24.400 10.072 20.155 1.00 92.31 107 ASP A CA 1
ATOM 822 C C . ASP A 1 107 ? -24.315 8.683 19.503 1.00 92.31 107 ASP A C 1
ATOM 824 O O . ASP A 1 107 ? -24.831 7.704 20.044 1.00 92.31 107 ASP A O 1
ATOM 828 N N . TYR A 1 108 ? -23.686 8.598 18.326 1.00 92.12 108 TYR A N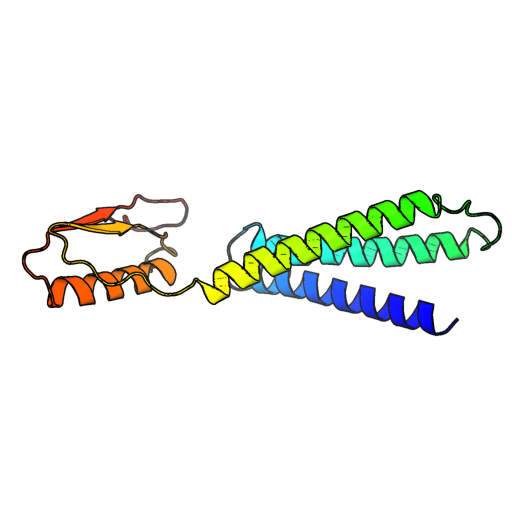 1
ATOM 829 C CA . TYR A 1 108 ? -23.530 7.373 17.552 1.00 92.12 108 TYR A CA 1
ATOM 830 C C . TYR A 1 108 ? -22.088 7.205 17.068 1.00 92.12 108 TYR A C 1
ATOM 832 O O . TYR A 1 108 ? -21.512 8.114 16.471 1.00 92.12 108 TYR A O 1
ATOM 840 N N . LEU A 1 109 ? -21.540 6.007 17.264 1.00 92.06 109 LEU A N 1
ATOM 841 C CA . LEU A 1 109 ? -20.241 5.572 16.759 1.00 92.06 109 LEU A CA 1
ATOM 842 C C . LEU A 1 109 ? -20.456 4.490 15.698 1.00 92.06 109 LEU A C 1
ATOM 844 O O . LEU A 1 109 ? -21.037 3.450 15.993 1.00 92.06 109 LEU A O 1
ATOM 848 N N . ILE A 1 110 ? -19.951 4.692 14.481 1.00 91.94 110 ILE A N 1
ATO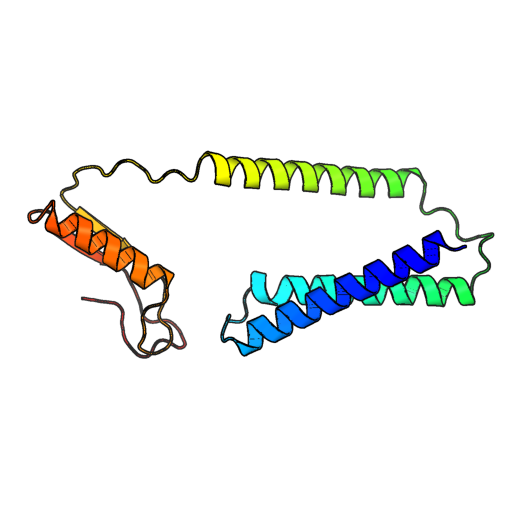M 849 C CA . ILE A 1 110 ? -19.974 3.657 13.438 1.00 91.94 110 ILE A CA 1
ATOM 850 C C . ILE A 1 110 ? -18.569 3.084 13.276 1.00 91.94 110 ILE A C 1
ATOM 852 O O . ILE A 1 110 ? -17.638 3.809 12.926 1.00 91.94 110 ILE A O 1
ATOM 856 N N . ILE A 1 111 ? -18.421 1.774 13.476 1.00 91.62 111 ILE A N 1
ATOM 857 C CA . ILE A 1 111 ? -17.172 1.059 13.198 1.00 91.62 111 ILE A CA 1
ATOM 858 C C . ILE A 1 111 ? -17.318 0.352 11.849 1.00 91.62 111 ILE A C 1
ATOM 860 O O . ILE A 1 111 ? -18.145 -0.546 11.668 1.00 91.62 111 ILE A O 1
ATOM 864 N N . LEU A 1 112 ? -16.521 0.797 10.876 1.00 90.25 112 LEU A N 1
ATOM 865 C CA . LEU A 1 112 ? -16.523 0.258 9.519 1.00 90.25 112 LEU A CA 1
ATOM 866 C C . LEU A 1 112 ? -15.719 -1.038 9.425 1.00 90.25 112 LEU A C 1
ATOM 868 O O . LEU A 1 112 ? -14.533 -1.061 9.775 1.00 90.25 112 LEU A O 1
ATOM 872 N N . GLY A 1 113 ? -16.336 -2.066 8.849 1.00 87.12 113 GLY A N 1
ATOM 873 C CA . GLY A 1 113 ? -15.695 -3.327 8.504 1.00 87.12 113 GLY A CA 1
ATOM 874 C C . GLY A 1 113 ? -14.479 -3.118 7.601 1.00 87.12 113 GLY A C 1
ATOM 875 O O . GLY A 1 113 ? -14.476 -2.256 6.718 1.00 87.12 113 GLY A O 1
ATOM 876 N N . ALA A 1 114 ? -13.424 -3.896 7.841 1.00 85.62 114 ALA A N 1
ATOM 877 C CA . ALA A 1 114 ? -12.186 -3.865 7.053 1.00 85.62 114 ALA A CA 1
ATOM 878 C C . ALA A 1 114 ? -11.685 -5.273 6.676 1.00 85.62 114 ALA A C 1
ATOM 880 O O . ALA A 1 114 ? -10.497 -5.466 6.412 1.00 85.62 114 ALA A O 1
ATOM 881 N N . GLY A 1 115 ? -12.605 -6.239 6.656 1.00 82.50 115 GLY A N 1
ATOM 882 C CA . GLY A 1 115 ? -12.370 -7.629 6.275 1.00 82.50 115 GLY A CA 1
ATOM 883 C C . GLY A 1 115 ? -11.758 -8.507 7.370 1.00 82.50 115 GLY A C 1
ATOM 884 O O . GLY A 1 115 ? -11.220 -8.017 8.367 1.00 82.50 115 GLY A O 1
ATOM 885 N N . LEU A 1 116 ? -11.849 -9.817 7.161 1.00 84.56 116 LEU A N 1
ATOM 886 C CA . LEU A 1 116 ? -11.330 -10.867 8.036 1.00 84.56 116 LEU A CA 1
ATOM 887 C C . LEU A 1 116 ? -10.323 -11.750 7.291 1.00 84.56 116 LEU A C 1
ATOM 889 O O . LEU A 1 116 ? -10.415 -11.958 6.085 1.00 84.56 116 LEU A O 1
ATOM 893 N N . ASN A 1 117 ? -9.380 -12.319 8.034 1.00 83.25 117 ASN A N 1
ATOM 894 C CA . ASN A 1 117 ? -8.466 -13.348 7.553 1.00 83.25 117 ASN A CA 1
ATOM 895 C C . ASN A 1 117 ? -8.925 -14.701 8.112 1.00 83.25 117 ASN A C 1
ATOM 897 O O . ASN A 1 117 ? -8.485 -15.123 9.185 1.00 83.25 117 ASN A O 1
ATOM 901 N N . GLY A 1 118 ? -9.851 -15.368 7.416 1.00 84.00 118 GLY A N 1
ATOM 902 C CA . GLY A 1 118 ? -10.521 -16.559 7.939 1.00 84.00 118 GLY A CA 1
ATOM 903 C C . GLY A 1 118 ? -11.384 -16.204 9.149 1.00 84.00 118 GLY A C 1
ATOM 904 O O . GLY A 1 118 ? -12.439 -15.595 9.001 1.00 84.00 118 GLY A O 1
ATOM 905 N N . GLU A 1 119 ? -10.935 -16.580 10.345 1.00 84.69 119 GLU A N 1
ATOM 906 C CA . GLU A 1 119 ? -11.623 -16.302 11.619 1.00 84.69 119 GLU A CA 1
ATOM 907 C C . GLU A 1 119 ? -11.013 -15.119 12.388 1.00 84.69 119 GLU A C 1
ATOM 909 O O . GLU A 1 119 ? -11.542 -14.706 13.416 1.00 84.69 119 GLU A O 1
ATOM 914 N N . GLN A 1 120 ? -9.889 -14.569 11.916 1.00 85.56 120 GLN A N 1
ATOM 915 C CA . GLN A 1 120 ? -9.171 -13.499 12.608 1.00 85.56 120 GLN A CA 1
ATOM 916 C C . GLN A 1 120 ? -9.488 -12.127 12.015 1.00 85.56 120 GLN A C 1
ATOM 918 O O . GLN A 1 120 ? -9.653 -11.979 10.803 1.00 85.56 120 GLN A O 1
ATOM 923 N N . LEU A 1 121 ? -9.517 -11.104 12.871 1.00 86.62 121 LEU A N 1
ATOM 924 C CA . LEU A 1 121 ? -9.627 -9.712 12.437 1.00 86.62 121 LEU A CA 1
ATOM 925 C C . LEU A 1 121 ? -8.405 -9.341 11.583 1.00 86.62 121 LEU A C 1
ATOM 927 O O . LEU A 1 121 ? -7.271 -9.679 11.932 1.00 86.62 121 LEU A O 1
ATOM 931 N N . SER A 1 122 ? -8.617 -8.627 10.474 1.00 86.81 122 SER A N 1
ATOM 932 C CA . SER A 1 122 ? -7.506 -7.980 9.773 1.00 86.81 122 SER A CA 1
ATOM 933 C C . SER A 1 122 ? -6.866 -6.923 10.681 1.00 86.81 122 SER A C 1
ATOM 935 O O . SER A 1 122 ? -7.525 -6.376 11.569 1.00 86.81 122 SER A O 1
ATOM 937 N N . SER A 1 123 ? -5.588 -6.594 10.466 1.00 87.00 123 SER A N 1
ATOM 938 C CA . SER A 1 123 ? -4.895 -5.597 11.298 1.00 87.00 123 SER A CA 1
ATOM 939 C C . SER A 1 123 ? -5.622 -4.248 11.315 1.00 87.00 123 SER A C 1
ATOM 941 O O . SER A 1 123 ? -5.734 -3.611 12.358 1.00 87.00 123 SER A O 1
ATOM 943 N N . SER A 1 124 ? -6.190 -3.845 10.176 1.00 88.19 124 SER A N 1
ATOM 944 C CA . SER A 1 124 ? -6.961 -2.606 10.063 1.00 88.19 124 SER A CA 1
ATOM 945 C C . SER A 1 124 ? -8.285 -2.666 10.826 1.00 88.19 124 SER A C 1
ATOM 947 O O . SER A 1 124 ? -8.684 -1.669 11.427 1.00 88.19 124 SER A O 1
ATOM 949 N N . LEU A 1 125 ? -8.971 -3.813 10.836 1.00 89.62 125 LEU A N 1
ATOM 950 C CA . LEU A 1 125 ? -10.202 -3.986 11.605 1.00 89.62 125 LEU A CA 1
ATOM 951 C C . LEU A 1 125 ? -9.923 -4.042 13.111 1.00 89.62 125 LEU A C 1
ATOM 953 O O . LEU A 1 125 ? -10.658 -3.434 13.888 1.00 89.62 125 LEU A O 1
ATOM 957 N N . TRP A 1 126 ? -8.835 -4.705 13.511 1.00 90.81 126 TRP A N 1
ATOM 958 C CA . TRP A 1 126 ? -8.376 -4.752 14.898 1.00 90.81 126 TRP A CA 1
ATOM 959 C C . TRP A 1 126 ? -8.125 -3.349 15.459 1.00 90.81 126 TRP A C 1
ATOM 961 O O . TRP A 1 126 ? -8.707 -2.983 16.478 1.00 90.81 126 TRP A O 1
ATOM 971 N N . GLU A 1 127 ? -7.321 -2.531 14.776 1.00 90.69 127 GLU A N 1
ATOM 972 C CA . GLU A 1 127 ? -7.014 -1.167 15.226 1.00 90.69 127 GLU A CA 1
ATOM 973 C C . GLU A 1 127 ? -8.266 -0.285 15.324 1.00 90.69 127 GLU A C 1
ATOM 975 O O . GLU A 1 127 ? -8.427 0.470 16.284 1.00 90.69 127 GLU A O 1
ATOM 980 N N . ARG A 1 128 ? -9.190 -0.408 14.363 1.00 91.44 128 ARG A N 1
ATOM 981 C CA . ARG A 1 128 ? -10.471 0.315 14.387 1.00 91.44 128 ARG A CA 1
ATOM 982 C C . ARG A 1 128 ? -11.337 -0.093 15.573 1.00 91.44 128 ARG A C 1
ATOM 984 O O . ARG A 1 128 ? -11.932 0.776 16.205 1.00 91.44 128 ARG A O 1
ATOM 991 N N . MET A 1 129 ? -11.400 -1.389 15.877 1.00 90.88 129 MET A N 1
ATOM 992 C CA . MET A 1 129 ? -12.133 -1.896 17.034 1.00 90.88 129 MET A CA 1
ATOM 993 C C . MET A 1 129 ? -11.545 -1.392 18.347 1.00 90.88 129 MET A C 1
ATOM 995 O O . MET A 1 129 ? -12.299 -0.902 19.181 1.00 90.88 129 MET A O 1
ATOM 999 N N . GLN A 1 130 ? -10.220 -1.451 18.507 1.00 92.88 130 GLN A N 1
ATOM 1000 C CA . GLN A 1 130 ? -9.549 -0.935 19.705 1.00 92.88 130 GLN A CA 1
ATOM 1001 C C . GLN A 1 130 ? -9.840 0.555 19.901 1.00 92.88 130 GLN A C 1
ATOM 1003 O O . GLN A 1 130 ? -10.299 0.967 20.959 1.00 92.88 130 GLN A O 1
ATOM 1008 N N . LYS A 1 131 ? -9.713 1.357 18.839 1.00 91.06 131 LYS A N 1
ATOM 1009 C CA . LYS A 1 131 ? -10.019 2.790 18.908 1.00 91.06 131 LYS A CA 1
ATOM 1010 C C . LYS A 1 131 ? -11.498 3.078 19.198 1.00 91.06 131 LYS A C 1
ATOM 1012 O O . LYS A 1 131 ? -11.816 4.079 19.835 1.00 91.06 131 LYS A O 1
ATOM 1017 N N . GLY A 1 132 ? -12.403 2.219 18.729 1.00 91.56 132 GLY A N 1
ATOM 1018 C CA . GLY A 1 132 ? -13.827 2.303 19.045 1.00 91.56 132 GLY A CA 1
ATOM 1019 C C . GLY A 1 132 ? -14.130 1.968 20.507 1.00 91.56 132 GLY A C 1
ATOM 1020 O O . GLY A 1 132 ? -14.913 2.673 21.138 1.00 91.56 132 GLY A O 1
ATOM 1021 N N . LEU A 1 133 ? -13.476 0.946 21.063 1.00 92.31 133 LEU A N 1
ATOM 1022 C CA . LEU A 1 133 ? -13.571 0.594 22.483 1.00 92.31 133 LEU A CA 1
ATOM 1023 C C . LEU A 1 133 ? -13.076 1.745 23.367 1.00 92.31 133 LEU A C 1
ATOM 1025 O O . LEU A 1 133 ? -13.822 2.197 24.232 1.00 92.31 133 LEU A O 1
ATOM 1029 N N . ASP A 1 134 ? -11.902 2.306 23.060 1.00 92.12 134 ASP A N 1
ATOM 1030 C CA . ASP A 1 134 ? -11.341 3.470 23.763 1.00 92.12 134 ASP A CA 1
ATOM 1031 C C . ASP A 1 134 ? -12.290 4.683 23.765 1.00 92.12 134 ASP A C 1
ATOM 1033 O O . ASP A 1 134 ? -12.269 5.510 24.683 1.00 92.12 134 ASP A O 1
ATOM 1037 N N . TYR A 1 135 ? -13.101 4.834 22.712 1.00 91.81 135 TYR A N 1
ATOM 1038 C CA . TYR A 1 135 ? -14.109 5.888 22.621 1.00 91.81 135 TYR A CA 1
ATOM 1039 C C . TYR A 1 135 ? -15.323 5.587 23.506 1.00 91.81 135 TYR A C 1
ATOM 1041 O O . TYR A 1 135 ? -15.763 6.454 24.260 1.00 91.81 135 TYR A O 1
ATOM 1049 N N . LEU A 1 136 ? -15.854 4.363 23.447 1.00 92.31 136 LEU A N 1
ATOM 1050 C CA . LEU A 1 136 ? -17.037 3.955 24.213 1.00 92.31 136 LEU A CA 1
ATOM 1051 C C . LEU A 1 136 ? -16.783 3.931 25.725 1.00 92.31 136 LEU A C 1
ATOM 1053 O O . LEU A 1 136 ? -17.691 4.240 26.491 1.00 92.31 136 LEU A O 1
ATOM 1057 N N . GLU A 1 137 ? -15.553 3.645 26.160 1.00 92.25 137 GLU A N 1
ATOM 1058 C CA . GLU A 1 137 ? -15.159 3.764 27.571 1.00 92.25 137 GLU A CA 1
ATOM 1059 C C . GLU A 1 137 ? -15.287 5.203 28.096 1.00 92.25 137 GLU A C 1
ATOM 1061 O O . GLU A 1 137 ? -15.651 5.418 29.252 1.00 92.25 137 GLU A O 1
ATOM 1066 N N . LYS A 1 138 ? -15.021 6.199 27.243 1.00 91.69 138 LYS A N 1
ATOM 1067 C CA . LYS A 1 138 ? -15.130 7.628 27.582 1.00 91.69 138 LYS A CA 1
ATOM 1068 C C . LYS A 1 138 ? -16.544 8.171 27.377 1.00 91.69 138 LYS A C 1
ATOM 1070 O O . LYS A 1 138 ? -16.940 9.108 28.066 1.00 91.69 138 LYS A O 1
ATOM 1075 N N . HIS A 1 139 ? -17.307 7.571 26.464 1.00 92.31 139 HIS A N 1
ATOM 1076 C CA . HIS A 1 139 ? -18.657 7.989 26.088 1.00 92.31 139 HIS A CA 1
ATOM 1077 C C . HIS A 1 139 ? -19.649 6.815 26.189 1.00 92.31 139 HIS A C 1
ATOM 1079 O O . HIS A 1 139 ? -20.166 6.351 25.172 1.00 92.31 139 HIS A O 1
ATOM 1085 N N . PRO A 1 140 ? -19.982 6.344 27.407 1.00 90.31 140 PRO A N 1
ATOM 1086 C CA . PRO A 1 140 ? -20.794 5.137 27.610 1.00 90.31 140 PRO A CA 1
ATOM 1087 C C . PRO A 1 140 ? -22.252 5.273 27.140 1.00 90.31 140 PRO A C 1
ATOM 1089 O O . PRO A 1 140 ? -22.955 4.276 27.000 1.00 90.31 140 PRO A O 1
ATOM 1092 N N . MET A 1 141 ? -22.719 6.503 26.909 1.00 92.06 141 MET A N 1
ATOM 1093 C CA . MET A 1 141 ? -24.058 6.784 26.379 1.00 92.06 141 MET A CA 1
ATOM 1094 C C . MET A 1 141 ? -24.120 6.728 24.846 1.00 92.06 141 MET A C 1
ATOM 1096 O O . MET A 1 141 ? -25.219 6.716 24.289 1.00 92.06 141 MET A O 1
ATOM 1100 N N . ALA A 1 142 ? -22.969 6.703 24.164 1.00 92.62 142 ALA A N 1
ATOM 1101 C CA . ALA A 1 142 ? -22.915 6.633 22.712 1.00 92.62 142 ALA A CA 1
ATOM 1102 C C . ALA A 1 142 ? -23.342 5.242 22.224 1.00 92.62 142 ALA A C 1
ATOM 1104 O O . ALA A 1 142 ? -22.923 4.210 22.748 1.00 92.62 142 ALA A O 1
ATOM 1105 N N . LYS A 1 143 ? -24.175 5.202 21.185 1.00 92.50 143 LYS A N 1
ATOM 1106 C CA . LYS A 1 143 ? -24.627 3.958 20.559 1.00 92.50 143 LYS A CA 1
ATOM 1107 C C . LYS A 1 143 ? -23.641 3.531 19.484 1.00 92.50 143 LYS A C 1
ATOM 1109 O O . LYS A 1 143 ? -23.379 4.285 18.551 1.00 92.50 143 LYS A O 1
ATOM 1114 N N . VAL A 1 144 ? -23.134 2.307 19.575 1.00 92.19 144 VAL A N 1
ATOM 1115 C CA . VAL A 1 144 ? -22.238 1.753 18.556 1.00 92.19 144 VAL A CA 1
ATOM 1116 C C . VAL A 1 144 ? -23.015 0.987 17.488 1.00 92.19 144 VAL A C 1
ATOM 1118 O O . VAL A 1 144 ? -23.937 0.235 17.795 1.00 92.19 144 VAL A O 1
ATOM 1121 N N . VAL A 1 145 ? -22.635 1.178 16.227 1.00 91.50 145 VAL A N 1
ATOM 1122 C CA . VAL A 1 145 ? -23.100 0.401 15.078 1.00 91.50 145 VAL A CA 1
ATOM 1123 C C . VAL A 1 145 ? -21.883 -0.208 14.398 1.00 91.50 145 VAL A C 1
ATOM 1125 O O . VAL A 1 145 ? -21.014 0.506 13.890 1.00 91.50 145 VAL A O 1
ATOM 1128 N N . LEU A 1 146 ? -21.821 -1.534 14.369 1.00 89.56 146 LEU A N 1
ATOM 1129 C CA . LEU A 1 146 ? -20.842 -2.257 13.569 1.00 89.56 146 LEU A CA 1
ATOM 1130 C C . LEU A 1 146 ? -21.404 -2.431 12.157 1.00 89.56 146 LEU A C 1
ATOM 1132 O O . LEU A 1 146 ? -22.545 -2.854 11.980 1.00 89.56 146 LEU A O 1
ATOM 1136 N N . SER A 1 147 ? -20.613 -2.092 11.142 1.00 86.69 147 SER A N 1
ATOM 1137 C CA . SER A 1 147 ? -20.985 -2.333 9.745 1.00 86.69 147 SER A CA 1
ATOM 1138 C C . SER A 1 147 ? -20.036 -3.347 9.123 1.00 86.69 147 SER A C 1
ATOM 1140 O O . SER A 1 147 ? -18.820 -3.189 9.185 1.00 86.69 147 SER A O 1
ATOM 1142 N N . GLY A 1 148 ? -20.585 -4.397 8.523 1.00 82.88 148 GLY A N 1
ATOM 1143 C CA . GLY A 1 148 ? -19.803 -5.471 7.931 1.00 82.88 148 GLY A CA 1
ATOM 1144 C C . GLY A 1 148 ? -20.684 -6.498 7.241 1.00 82.88 148 GLY A C 1
ATOM 1145 O O . GLY A 1 148 ? -21.863 -6.641 7.555 1.00 82.88 148 GLY A O 1
ATOM 1146 N N . GLY A 1 149 ? -20.100 -7.190 6.271 1.00 82.56 149 GLY A N 1
ATOM 1147 C CA . GLY A 1 149 ? -20.675 -8.380 5.655 1.00 82.56 149 GLY A CA 1
ATOM 1148 C C . GLY A 1 149 ? -19.710 -9.552 5.798 1.00 82.56 149 GLY A C 1
ATOM 1149 O O . GLY A 1 149 ? -18.737 -9.456 6.542 1.00 82.56 149 GLY A O 1
ATOM 1150 N N . GLN A 1 150 ? -19.981 -10.634 5.072 1.00 84.12 150 GLN A N 1
ATOM 1151 C CA . GLN A 1 150 ? -19.059 -11.758 4.924 1.00 84.12 150 GLN A CA 1
ATOM 1152 C C . GLN A 1 150 ? -18.569 -11.813 3.473 1.00 84.12 150 GLN A C 1
ATOM 1154 O O . GLN A 1 150 ? -19.367 -11.936 2.540 1.00 84.12 150 GLN A O 1
ATOM 1159 N N . GLY A 1 151 ? -17.261 -11.681 3.285 1.00 80.44 151 GLY A N 1
ATOM 1160 C CA . GLY A 1 151 ? -16.568 -11.781 2.007 1.00 80.44 151 GLY A CA 1
ATOM 1161 C C . GLY A 1 151 ? -15.994 -13.180 1.729 1.00 80.44 151 GLY A C 1
ATOM 1162 O O . GLY A 1 151 ? -15.936 -14.035 2.615 1.00 80.44 151 GLY A O 1
ATOM 1163 N N . PRO A 1 152 ? -15.540 -13.450 0.490 1.00 76.56 152 PRO A N 1
ATOM 1164 C CA . PRO A 1 152 ? -14.860 -14.700 0.154 1.00 76.56 152 PRO A CA 1
ATOM 1165 C C . PRO A 1 152 ? -13.574 -14.885 0.975 1.00 76.56 152 PRO A C 1
ATOM 1167 O O . PRO A 1 152 ? -12.693 -14.029 0.936 1.00 76.56 152 PRO A O 1
ATOM 1170 N N . GLY A 1 153 ? -13.446 -16.018 1.673 1.00 76.69 153 GLY A N 1
ATOM 1171 C CA . GLY A 1 153 ? -12.296 -16.314 2.543 1.00 76.69 153 GLY A CA 1
ATOM 1172 C C . GLY A 1 153 ? -12.469 -15.885 4.006 1.00 76.69 153 GLY A C 1
ATOM 1173 O O . GLY A 1 153 ? -11.552 -16.077 4.802 1.00 76.69 153 GLY A O 1
ATOM 1174 N N . GLU A 1 154 ? -13.637 -15.351 4.368 1.00 83.19 154 GLU A N 1
ATOM 1175 C CA . GLU A 1 154 ? -14.019 -15.029 5.743 1.00 83.19 154 GLU A CA 1
ATOM 1176 C C . GLU A 1 154 ? -14.896 -16.156 6.308 1.00 83.19 154 GLU A C 1
ATOM 1178 O O . GLU A 1 154 ? -15.936 -16.496 5.741 1.00 83.19 154 GLU A O 1
ATOM 1183 N N . ASN A 1 155 ? -14.479 -16.760 7.420 1.00 81.06 155 ASN A N 1
ATOM 1184 C CA . ASN A 1 155 ? -15.148 -17.919 8.022 1.00 81.06 155 ASN A CA 1
ATOM 1185 C C . ASN A 1 155 ? -16.235 -17.523 9.032 1.00 81.06 155 ASN A C 1
ATOM 1187 O O . ASN A 1 155 ? -17.023 -18.368 9.450 1.00 81.06 155 ASN A O 1
ATOM 1191 N N . ILE A 1 156 ? -16.277 -16.248 9.421 1.00 78.62 156 ILE A N 1
ATOM 1192 C CA . ILE A 1 156 ? -17.257 -15.691 10.355 1.00 78.62 156 ILE A CA 1
ATOM 1193 C C . ILE A 1 156 ? -17.840 -14.394 9.792 1.00 78.62 156 ILE A C 1
ATOM 1195 O O . ILE A 1 156 ? -17.227 -13.734 8.956 1.00 78.62 156 ILE A O 1
ATOM 1199 N 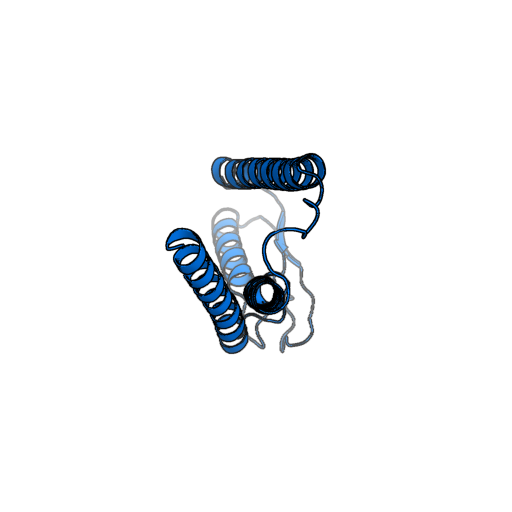N . LEU A 1 157 ? -19.031 -14.027 10.261 1.00 75.44 157 LEU A N 1
ATOM 1200 C CA . LEU A 1 157 ? -19.670 -12.759 9.929 1.00 75.44 157 LEU A CA 1
ATOM 1201 C C . LEU A 1 157 ? -19.219 -11.680 10.923 1.00 75.44 157 LEU A C 1
ATOM 1203 O O . LEU A 1 157 ? -19.345 -11.862 12.133 1.00 75.44 157 LEU A O 1
ATOM 1207 N N . PHE A 1 158 ? -18.754 -10.534 10.422 1.00 68.75 158 PHE A N 1
ATOM 1208 C CA . PHE A 1 158 ? -18.489 -9.356 11.251 1.00 68.75 158 PHE A CA 1
ATOM 1209 C C . PHE A 1 158 ? -19.790 -8.578 11.513 1.00 68.75 158 PHE A C 1
ATOM 1211 O O . PHE A 1 158 ? -20.024 -7.524 10.923 1.00 68.75 158 PHE A O 1
ATOM 1218 N N . VAL A 1 159 ? -20.671 -9.130 12.351 1.00 61.03 159 VAL A N 1
ATOM 1219 C CA . VAL A 1 159 ? -21.878 -8.450 12.848 1.00 61.03 159 VAL A CA 1
ATOM 1220 C C . VAL A 1 159 ? -22.092 -8.838 14.314 1.00 61.03 159 VAL A C 1
ATOM 1222 O O . VAL A 1 159 ? -22.255 -10.021 14.613 1.00 61.03 159 VAL A O 1
ATOM 1225 N N . ILE A 1 160 ? -22.100 -7.845 15.209 1.00 53.44 160 ILE A N 1
ATOM 1226 C CA . ILE A 1 160 ? -22.669 -7.914 16.567 1.00 53.44 160 ILE A CA 1
ATOM 1227 C C . ILE A 1 160 ? -23.509 -6.655 16.766 1.00 53.44 160 ILE A C 1
ATOM 1229 O O . ILE A 1 160 ? -22.995 -5.565 16.422 1.00 53.44 160 ILE A O 1
#

Radius of gyration: 24.91 Å; chains: 1; bounding box: 56×34×66 Å

Sequence (160 aa):
MKINRILRGLLLFLGIIGILDTFLLLLYNGGVNLGTILPGVVGGLLILWSSVKAFFRKFVPMGKIGPWSSKARQVVFSLFLIGLISFLVVEGTIIIYSQPDPVVEADYLIILGAGLNGEQLSSSLWERMQKGLDYLEKHPMAKVVLSGGQGPGENILFVI